Protein AF-A0A7J4BAK2-F1 (afdb_monomer_lite)

Secondary structure (DSSP, 8-state):
-------------------PPEEEEEEES---HHHHHHHHHHHHH-TTSEEEEEEES--HHIIIIIHHHHHHHHHHTT---EEESSHHHHHHHH--S-------------

Foldseek 3Di:
DDDDDDPPPPPPPPPPDDVADEAEAEAEQAADLVVLVVVLCVQVVPPVHHYAYEYENYDHCCVVPSVVVSCVVCVVVVHDYHYDHDPVVVCVVVVDPDDDDDDDPPPDDD

Structure (mmCIF, N/CA/C/O backbone):
data_AF-A0A7J4BAK2-F1
#
_entry.id   AF-A0A7J4BAK2-F1
#
loop_
_atom_site.group_PDB
_atom_site.id
_atom_site.type_symbol
_atom_site.label_atom_id
_atom_site.label_alt_id
_atom_site.label_comp_id
_atom_site.label_asym_id
_atom_site.label_entity_id
_atom_site.label_seq_id
_atom_site.pdbx_PDB_ins_code
_atom_site.Cartn_x
_atom_site.Cartn_y
_atom_site.Cartn_z
_atom_site.occupancy
_atom_site.B_iso_or_equiv
_atom_site.auth_seq_id
_atom_site.auth_comp_id
_atom_site.auth_asym_id
_atom_site.auth_atom_id
_atom_site.pdbx_PDB_model_num
ATOM 1 N N . MET A 1 1 ? -12.518 -10.119 53.251 1.00 50.38 1 MET A N 1
ATOM 2 C CA . MET A 1 1 ? -13.898 -9.736 52.878 1.00 50.38 1 MET A CA 1
ATOM 3 C C . MET A 1 1 ? -13.821 -8.403 52.162 1.00 50.38 1 MET A C 1
ATOM 5 O O . MET A 1 1 ? -13.182 -7.509 52.694 1.00 50.38 1 MET A O 1
ATOM 9 N N . GLY A 1 2 ? -14.392 -8.311 50.961 1.00 52.31 2 GLY A N 1
ATOM 10 C CA . GLY A 1 2 ? -14.325 -7.122 50.106 1.00 52.31 2 GLY A CA 1
ATOM 11 C C . GLY A 1 2 ? -13.610 -7.393 48.785 1.00 52.31 2 GLY A C 1
ATOM 12 O O . GLY A 1 2 ? -12.536 -6.858 48.543 1.00 52.31 2 GLY A O 1
ATOM 13 N N . GLN A 1 3 ? -14.184 -8.263 47.951 1.00 47.59 3 GLN A N 1
ATOM 14 C CA . GLN A 1 3 ? -13.831 -8.297 46.535 1.00 47.59 3 GLN A CA 1
ATOM 15 C C . GLN A 1 3 ? -14.390 -7.041 45.860 1.00 47.59 3 GLN A C 1
ATOM 17 O O . GLN A 1 3 ? -15.521 -6.635 46.123 1.00 47.59 3 GLN A O 1
ATOM 22 N N . SER A 1 4 ? -13.632 -6.473 44.935 1.00 52.47 4 SER A N 1
ATOM 23 C CA . SER A 1 4 ? -14.195 -5.790 43.773 1.00 52.47 4 SER A CA 1
ATOM 24 C C . SER A 1 4 ? -13.294 -6.138 42.591 1.00 52.47 4 SER A C 1
ATOM 26 O O . SER A 1 4 ? -12.147 -5.692 42.567 1.00 52.47 4 SER A O 1
ATOM 28 N N . PRO A 1 5 ? -13.734 -7.000 41.660 1.00 49.53 5 PRO A N 1
ATOM 29 C CA . PRO A 1 5 ? -12.967 -7.263 40.457 1.00 49.53 5 PRO A CA 1
ATOM 30 C C . PRO A 1 5 ? -13.054 -6.031 39.552 1.00 49.53 5 PRO A C 1
ATOM 32 O O . PRO A 1 5 ? -14.138 -5.544 39.234 1.00 49.53 5 PRO A O 1
ATOM 35 N N . VAL A 1 6 ? -11.895 -5.510 39.154 1.00 57.28 6 VAL A N 1
ATOM 36 C CA . VAL A 1 6 ? -11.795 -4.491 38.109 1.00 57.28 6 VAL A CA 1
ATOM 37 C C . VAL A 1 6 ? -12.178 -5.166 36.794 1.00 57.28 6 VAL A C 1
ATOM 39 O O . VAL A 1 6 ? -11.419 -5.963 36.241 1.00 57.28 6 VAL A O 1
ATOM 42 N N . ASN A 1 7 ? -13.393 -4.875 36.332 1.00 48.66 7 ASN A N 1
ATOM 43 C CA . ASN A 1 7 ? -13.917 -5.282 35.033 1.00 48.66 7 ASN A CA 1
ATOM 44 C C . ASN A 1 7 ? -12.928 -4.878 33.927 1.00 48.66 7 ASN A C 1
ATOM 46 O O . ASN A 1 7 ? -12.808 -3.703 33.590 1.00 48.66 7 ASN A O 1
ATOM 50 N N . THR A 1 8 ? -12.220 -5.858 33.366 1.00 56.50 8 THR A N 1
ATOM 51 C CA . THR A 1 8 ? -11.270 -5.670 32.253 1.00 56.50 8 THR A CA 1
ATOM 52 C C . THR A 1 8 ? -11.942 -5.909 30.886 1.00 56.50 8 THR A C 1
ATOM 54 O O . THR A 1 8 ? -11.302 -5.833 29.846 1.00 56.50 8 THR A O 1
ATOM 57 N N . GLU A 1 9 ? -13.261 -6.125 30.846 1.00 47.25 9 GLU A N 1
ATOM 58 C CA . GLU A 1 9 ? -14.005 -6.441 29.612 1.00 47.25 9 GLU A CA 1
ATOM 59 C C . GLU A 1 9 ? -14.647 -5.234 28.899 1.00 47.25 9 GLU A C 1
ATOM 61 O O . GLU A 1 9 ? -15.529 -5.395 28.062 1.00 47.25 9 GLU A O 1
ATOM 66 N N . GLN A 1 10 ? -14.197 -4.002 29.154 1.00 52.16 10 GLN A N 1
ATOM 67 C CA . GLN A 1 10 ? -14.706 -2.816 28.445 1.00 52.16 10 GLN A CA 1
ATOM 68 C C . GLN A 1 10 ? -13.595 -2.006 27.773 1.00 52.16 10 GLN A C 1
ATOM 70 O O . GLN A 1 10 ? -13.404 -0.822 28.028 1.00 52.16 10 GLN A O 1
ATOM 75 N N . THR A 1 11 ? -12.854 -2.625 26.853 1.00 44.62 11 THR A N 1
ATOM 76 C CA . THR A 1 11 ? -12.220 -1.900 25.732 1.00 44.62 11 THR A CA 1
ATOM 77 C C . THR A 1 11 ? -12.214 -2.772 24.477 1.00 44.62 11 THR A C 1
ATOM 79 O O . THR A 1 11 ? -11.204 -2.946 23.808 1.00 44.62 11 THR A O 1
ATOM 82 N N . LEU A 1 12 ? -13.373 -3.318 24.120 1.00 44.59 12 LEU A N 1
ATOM 83 C CA . LEU A 1 12 ? -13.663 -3.614 22.723 1.00 44.59 12 LEU A CA 1
ATOM 84 C C . LEU A 1 12 ? -14.775 -2.651 22.336 1.00 44.59 12 LEU A C 1
ATOM 86 O O . LEU A 1 12 ? -15.957 -2.937 22.495 1.00 44.59 12 LEU A O 1
ATOM 90 N N . ARG A 1 13 ? -14.372 -1.435 21.947 1.00 43.41 13 ARG A N 1
ATOM 91 C CA . ARG A 1 13 ? -15.301 -0.477 21.357 1.00 43.41 13 ARG A CA 1
ATOM 92 C C . ARG A 1 13 ? -15.976 -1.178 20.190 1.00 43.41 13 ARG A C 1
ATOM 94 O O . ARG A 1 13 ? -15.319 -1.558 19.220 1.00 43.41 13 ARG A O 1
ATOM 101 N N . THR A 1 14 ? -17.273 -1.368 20.360 1.00 40.94 14 THR A N 1
ATOM 102 C CA . THR A 1 14 ? -18.249 -1.608 19.317 1.00 40.94 14 THR A CA 1
ATOM 103 C C . THR A 1 14 ? -17.839 -0.811 18.082 1.00 40.94 14 THR A C 1
ATOM 105 O O . THR A 1 14 ? -17.717 0.414 18.113 1.00 40.94 14 THR A O 1
ATOM 108 N N . ARG A 1 15 ? -17.539 -1.518 16.989 1.00 50.00 15 ARG A N 1
ATOM 109 C CA . ARG A 1 15 ? -17.556 -0.922 15.653 1.00 50.00 15 ARG A CA 1
ATOM 110 C C . ARG A 1 15 ? -19.028 -0.686 15.334 1.00 50.00 15 ARG A C 1
ATOM 112 O O . ARG A 1 15 ? -19.655 -1.518 14.691 1.00 50.00 15 ARG A O 1
ATOM 119 N N . ASP A 1 16 ? -19.587 0.369 15.920 1.00 48.66 16 ASP A N 1
ATOM 120 C CA . ASP A 1 16 ? -20.949 0.800 15.642 1.00 48.66 16 ASP A CA 1
ATOM 121 C C . ASP A 1 16 ? -21.091 1.073 14.145 1.00 48.66 16 ASP A C 1
ATOM 123 O O . ASP A 1 16 ? -20.211 1.676 13.520 1.00 48.66 16 ASP A O 1
ATOM 127 N N . GLY A 1 17 ? -22.193 0.557 13.601 1.00 48.31 17 GLY A N 1
ATOM 128 C CA . GLY A 1 17 ? -22.602 0.662 12.210 1.00 48.31 17 GLY A CA 1
ATOM 129 C C . GLY A 1 17 ? -22.791 2.110 11.794 1.00 48.31 17 GLY A C 1
ATOM 130 O O . GLY A 1 17 ? -23.868 2.683 11.913 1.00 48.31 17 GLY A O 1
ATOM 131 N N . ASP A 1 18 ? -21.717 2.682 11.281 1.00 55.72 18 ASP A N 1
ATOM 132 C CA . ASP A 1 18 ? -21.783 3.807 10.375 1.00 55.72 18 ASP A CA 1
ATOM 133 C C . ASP A 1 18 ? -21.952 3.200 8.982 1.00 55.72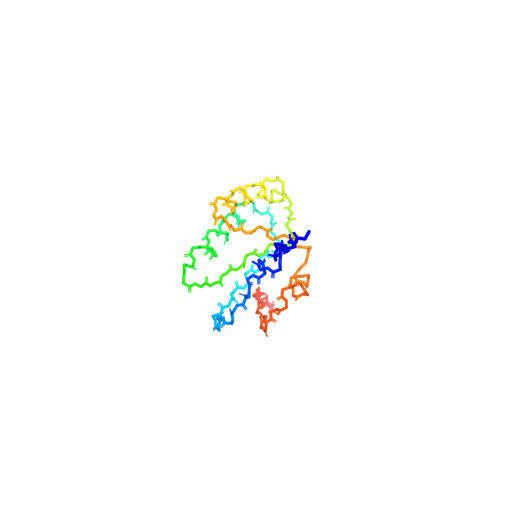 18 ASP A C 1
ATOM 135 O O . ASP A 1 18 ? -21.027 2.561 8.481 1.00 55.72 18 ASP A O 1
ATOM 139 N N . ASP A 1 19 ? -23.131 3.368 8.381 1.00 58.66 19 ASP A N 1
ATOM 140 C CA . ASP A 1 19 ? -23.457 2.997 6.990 1.00 58.66 19 ASP A CA 1
ATOM 141 C C . ASP A 1 19 ? -22.689 3.891 5.986 1.00 58.66 19 ASP A C 1
ATOM 143 O O . ASP A 1 19 ? -23.172 4.278 4.921 1.00 58.66 19 ASP A O 1
ATOM 147 N N . SER A 1 20 ? -21.482 4.311 6.371 1.00 71.00 20 SER A N 1
ATOM 148 C CA . SER A 1 20 ? -20.576 5.095 5.565 1.00 71.00 20 SER A CA 1
ATOM 149 C C . SER A 1 20 ? -19.791 4.157 4.669 1.00 71.00 20 SER A C 1
ATOM 151 O O . SER A 1 20 ? -19.133 3.213 5.105 1.00 71.00 20 SER A O 1
ATOM 153 N N . LEU A 1 21 ? -19.868 4.446 3.375 1.00 83.62 21 LEU A N 1
ATOM 154 C CA . LEU A 1 21 ? -19.127 3.732 2.350 1.00 83.62 21 LEU A CA 1
ATOM 155 C C . LEU A 1 21 ? -17.626 3.758 2.681 1.00 83.62 21 LEU A C 1
ATOM 157 O O . LEU A 1 21 ? -17.009 4.827 2.721 1.00 83.62 21 LEU A O 1
ATOM 161 N N . GLU A 1 22 ? -17.040 2.579 2.892 1.00 90.62 22 GLU A N 1
ATOM 162 C CA . GLU A 1 22 ? -15.593 2.406 2.994 1.00 90.62 22 GLU A CA 1
ATOM 163 C C . GLU A 1 22 ? -15.012 2.037 1.625 1.00 90.62 22 GLU A C 1
ATOM 165 O O . GLU A 1 22 ? -15.428 1.072 0.982 1.00 90.62 22 GLU A O 1
ATOM 170 N N . LEU A 1 23 ? -14.016 2.802 1.178 1.00 93.44 23 LEU A N 1
ATOM 171 C CA . LEU A 1 23 ? -13.286 2.535 -0.054 1.00 93.44 23 LEU A CA 1
ATOM 172 C C . LEU A 1 23 ? -11.938 1.872 0.241 1.00 93.44 23 LEU A C 1
ATOM 174 O O . LEU A 1 23 ? -11.013 2.502 0.756 1.00 93.44 23 LEU A O 1
ATOM 178 N N . ILE A 1 24 ? -11.791 0.619 -0.180 1.00 95.69 24 ILE A N 1
ATOM 179 C CA . ILE A 1 24 ? -10.512 -0.093 -0.143 1.00 95.69 24 ILE A CA 1
ATOM 180 C C . ILE A 1 24 ? -9.812 0.096 -1.491 1.00 95.69 24 ILE A C 1
ATOM 182 O O . ILE A 1 24 ? -10.224 -0.457 -2.510 1.00 95.69 24 ILE A O 1
ATOM 186 N N . VAL A 1 25 ? -8.733 0.875 -1.502 1.00 96.44 25 VAL A N 1
ATOM 187 C CA . VAL A 1 25 ? -7.917 1.110 -2.695 1.00 96.44 25 VAL A CA 1
ATOM 188 C C . VAL A 1 25 ? -6.770 0.112 -2.731 1.00 96.44 25 VAL A C 1
ATOM 190 O O . VAL A 1 25 ? -5.886 0.127 -1.875 1.00 96.44 25 VAL A O 1
ATOM 193 N N . VAL A 1 26 ? -6.770 -0.738 -3.758 1.00 97.69 26 VAL A N 1
ATOM 194 C CA . VAL A 1 26 ? -5.726 -1.741 -3.984 1.00 97.69 26 VAL A CA 1
ATOM 195 C C . VAL A 1 26 ? -4.865 -1.330 -5.167 1.00 97.69 26 VAL A C 1
ATOM 197 O O . VAL A 1 26 ? -5.353 -1.217 -6.290 1.00 97.69 26 VAL A O 1
ATOM 200 N N . VAL A 1 27 ? -3.565 -1.152 -4.937 1.00 97.19 27 VAL A N 1
ATOM 201 C CA . VAL A 1 27 ? -2.598 -0.864 -6.003 1.00 97.19 27 VAL A CA 1
ATOM 202 C C . VAL A 1 27 ? -1.682 -2.072 -6.168 1.00 97.19 27 VAL A C 1
ATOM 204 O O . VAL A 1 27 ? -0.950 -2.450 -5.252 1.00 97.19 27 VAL A O 1
ATOM 207 N N . SER A 1 28 ? -1.749 -2.713 -7.333 1.00 96.12 28 SER A N 1
ATOM 208 C CA . SER A 1 28 ? -1.027 -3.958 -7.606 1.00 96.12 28 SER A CA 1
ATOM 209 C C . SER A 1 28 ? 0.184 -3.742 -8.507 1.00 96.12 28 SER A C 1
ATOM 211 O O . SER A 1 28 ? 0.182 -2.854 -9.355 1.00 96.12 28 SER A O 1
ATOM 213 N N . ASN A 1 29 ? 1.185 -4.612 -8.360 1.00 95.69 29 ASN A N 1
ATOM 214 C CA . ASN A 1 29 ? 2.373 -4.681 -9.211 1.00 95.69 29 ASN A CA 1
ATOM 215 C C . ASN A 1 29 ? 3.197 -3.381 -9.219 1.00 95.69 29 ASN A C 1
ATOM 217 O O . ASN A 1 29 ? 3.571 -2.857 -10.270 1.00 95.69 29 ASN A O 1
ATOM 221 N N . VAL A 1 30 ? 3.454 -2.831 -8.031 1.00 96.81 30 VAL A N 1
ATOM 222 C CA . VAL A 1 30 ? 4.163 -1.555 -7.889 1.00 96.81 30 VAL A CA 1
ATOM 223 C C . VAL A 1 30 ? 5.672 -1.782 -7.859 1.00 96.81 30 VAL A C 1
ATOM 225 O O . VAL A 1 30 ? 6.191 -2.405 -6.937 1.00 96.81 30 VAL A O 1
ATOM 228 N N . SER A 1 31 ? 6.382 -1.234 -8.846 1.00 96.62 31 SER A N 1
ATOM 229 C CA . SER A 1 31 ? 7.852 -1.274 -8.936 1.00 96.62 31 SER A CA 1
ATOM 230 C C . SER A 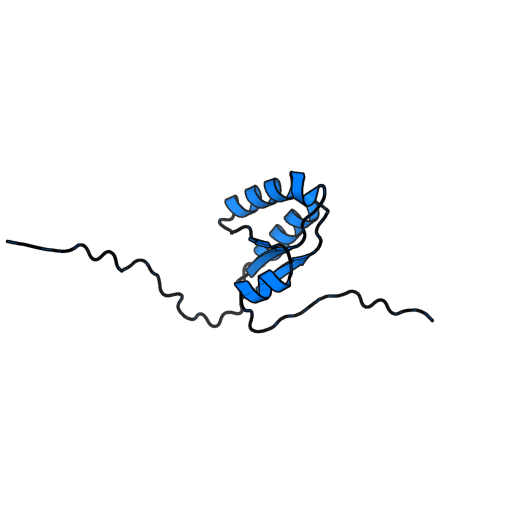1 31 ? 8.531 0.082 -8.687 1.00 96.62 31 SER A C 1
ATOM 232 O O . SER A 1 31 ? 9.735 0.137 -8.429 1.00 96.62 31 SER A O 1
ATOM 234 N N . SER A 1 32 ? 7.764 1.181 -8.705 1.00 97.19 32 SER A N 1
ATOM 235 C CA . SER A 1 32 ? 8.247 2.550 -8.472 1.00 97.19 32 SER A CA 1
ATOM 236 C C . SER A 1 32 ? 8.007 3.010 -7.022 1.00 97.19 32 SER A C 1
ATOM 238 O O . SER A 1 32 ? 6.850 3.036 -6.596 1.00 97.19 32 SER A O 1
ATOM 240 N N . PRO A 1 33 ? 9.049 3.435 -6.274 1.00 97.19 33 PRO A N 1
ATOM 241 C CA . PRO A 1 33 ? 8.897 4.021 -4.937 1.00 97.19 33 PRO A CA 1
ATOM 242 C C . PRO A 1 33 ? 7.927 5.204 -4.904 1.00 97.19 33 PRO A C 1
ATOM 244 O O . PRO A 1 33 ? 7.043 5.265 -4.051 1.00 97.19 33 PRO A O 1
ATOM 247 N N . GLN A 1 34 ? 8.041 6.100 -5.888 1.00 97.00 34 GLN A N 1
ATOM 248 C CA . GLN A 1 34 ? 7.226 7.309 -5.975 1.00 97.00 34 GLN A CA 1
ATOM 249 C C . GLN A 1 34 ? 5.730 6.980 -6.057 1.00 97.00 34 GLN A C 1
ATOM 251 O O . GLN A 1 34 ? 4.918 7.630 -5.404 1.00 97.00 34 GLN A O 1
ATOM 256 N N . ARG A 1 35 ? 5.363 5.912 -6.780 1.00 97.06 35 ARG A N 1
ATOM 257 C CA . ARG A 1 35 ? 3.965 5.474 -6.898 1.00 97.06 35 ARG A CA 1
ATOM 258 C C . ARG A 1 35 ? 3.353 5.095 -5.551 1.00 97.06 35 ARG A C 1
ATOM 260 O O . ARG A 1 35 ? 2.179 5.382 -5.349 1.00 97.06 35 ARG A O 1
ATOM 267 N N . LEU A 1 36 ? 4.115 4.505 -4.626 1.00 97.88 36 LEU A N 1
ATOM 268 C CA . LEU A 1 36 ? 3.605 4.195 -3.285 1.00 97.88 36 LEU A CA 1
ATOM 269 C C . LEU A 1 36 ? 3.219 5.478 -2.534 1.00 97.88 36 LEU A C 1
ATOM 271 O O . LEU A 1 36 ? 2.128 5.570 -1.973 1.00 97.88 36 LEU A O 1
ATOM 275 N N . ILE A 1 37 ? 4.093 6.487 -2.565 1.00 97.25 37 ILE A N 1
ATOM 276 C CA . ILE A 1 37 ? 3.868 7.778 -1.903 1.00 97.25 37 ILE A CA 1
ATOM 277 C C . ILE A 1 37 ? 2.718 8.552 -2.549 1.00 97.25 37 ILE A C 1
ATOM 279 O O . ILE A 1 37 ? 1.875 9.095 -1.836 1.00 97.25 37 ILE A O 1
ATOM 283 N N . ASP A 1 38 ? 2.667 8.603 -3.878 1.00 97.56 38 ASP A N 1
ATOM 284 C CA . ASP A 1 38 ? 1.636 9.350 -4.600 1.00 97.56 38 ASP A CA 1
ATOM 285 C C . ASP A 1 38 ? 0.244 8.773 -4.331 1.00 97.56 38 ASP A C 1
ATOM 287 O O . ASP A 1 38 ? -0.681 9.526 -4.029 1.00 97.56 38 ASP A O 1
ATOM 291 N N . PHE A 1 39 ? 0.095 7.443 -4.353 1.00 96.75 39 PHE A N 1
ATOM 292 C CA . PHE A 1 39 ? -1.177 6.805 -4.012 1.00 96.75 39 PHE A CA 1
ATOM 293 C C . PHE A 1 39 ? -1.531 6.966 -2.533 1.00 96.75 39 PHE A C 1
ATOM 295 O O . PHE A 1 39 ? -2.694 7.199 -2.224 1.00 96.75 39 PHE A O 1
ATOM 302 N N . ALA A 1 40 ? -0.557 6.919 -1.619 1.00 96.31 40 ALA A N 1
ATOM 303 C CA . ALA A 1 40 ? -0.808 7.205 -0.208 1.00 96.31 40 ALA A CA 1
ATOM 304 C C . ALA A 1 40 ? -1.365 8.619 0.001 1.00 96.31 40 ALA A C 1
ATOM 306 O O . ALA A 1 40 ? -2.369 8.791 0.690 1.00 96.31 40 ALA A O 1
ATOM 307 N N . LYS A 1 41 ? -0.759 9.623 -0.640 1.00 95.75 41 LYS A N 1
ATOM 308 C CA . LYS A 1 41 ? -1.244 11.009 -0.607 1.00 95.75 41 LYS A CA 1
ATOM 309 C C . LYS A 1 41 ? -2.616 11.157 -1.255 1.00 95.75 41 LYS A C 1
ATOM 311 O O . LYS A 1 41 ? -3.454 11.870 -0.719 1.00 95.75 41 LYS A O 1
ATOM 316 N N . LEU A 1 42 ? -2.841 10.497 -2.392 1.00 95.38 42 LEU A N 1
ATOM 317 C CA . LEU A 1 42 ? -4.112 10.550 -3.110 1.00 95.38 42 LEU A CA 1
ATOM 318 C C . LEU A 1 42 ? -5.239 9.982 -2.251 1.00 95.38 42 LEU A C 1
ATOM 320 O O . LEU A 1 42 ? -6.223 10.670 -2.014 1.00 95.38 42 LEU A O 1
ATOM 324 N N . VAL A 1 43 ? -5.081 8.752 -1.759 1.00 94.62 43 VAL A N 1
ATOM 325 C CA . VAL A 1 43 ? -6.128 8.032 -1.021 1.00 94.62 43 VAL A CA 1
ATOM 326 C C . VAL A 1 43 ? -6.459 8.747 0.282 1.00 94.62 43 VAL A C 1
ATOM 328 O O . VAL A 1 43 ? -7.620 9.044 0.545 1.00 94.62 43 VAL A O 1
ATOM 331 N N . TYR A 1 44 ? -5.439 9.099 1.066 1.00 93.12 44 TYR A N 1
ATOM 332 C CA . TYR A 1 44 ? -5.645 9.754 2.358 1.00 93.12 44 TYR A CA 1
ATOM 333 C C . TYR A 1 44 ? -5.849 11.272 2.261 1.00 93.12 44 TYR A C 1
ATOM 335 O O . TYR A 1 44 ? -6.139 11.908 3.272 1.00 93.12 44 TYR A O 1
ATOM 343 N N . GLY A 1 45 ? -5.744 11.853 1.063 1.00 91.38 45 GLY A N 1
ATOM 344 C CA . GLY A 1 45 ? -6.168 13.224 0.775 1.00 91.38 45 GLY A CA 1
ATOM 345 C C . GLY A 1 45 ? -7.682 13.364 0.585 1.00 91.38 45 GLY A C 1
ATOM 346 O O . GLY A 1 45 ? -8.204 14.475 0.654 1.00 91.38 45 GLY A O 1
ATOM 347 N N . LEU A 1 46 ? -8.406 12.256 0.381 1.00 86.81 46 LEU A N 1
ATOM 348 C CA . LEU A 1 46 ? -9.866 12.236 0.277 1.00 86.81 46 LEU A CA 1
ATOM 349 C C . LEU A 1 46 ? -10.493 12.341 1.679 1.00 86.81 46 LEU A C 1
ATOM 351 O O . LEU A 1 46 ? -10.913 11.346 2.263 1.00 86.81 46 LEU A O 1
ATOM 355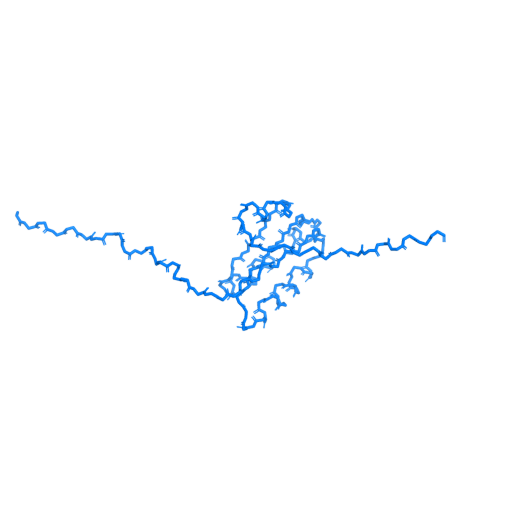 N N . SER A 1 47 ? -10.550 13.553 2.236 1.00 78.56 47 SER A N 1
ATOM 356 C CA . SER A 1 47 ? -10.957 13.804 3.632 1.00 78.56 47 SER A CA 1
ATOM 357 C C . SER A 1 47 ? -12.381 13.364 3.988 1.00 78.56 47 SER A C 1
ATOM 359 O O . SER A 1 47 ? -12.675 13.146 5.160 1.00 78.56 47 SER A O 1
ATOM 361 N N . ASN A 1 48 ? -13.264 13.243 2.995 1.00 82.56 48 ASN A N 1
ATOM 362 C CA . ASN A 1 48 ? -14.696 13.006 3.202 1.00 82.56 48 ASN A CA 1
ATOM 363 C C . ASN A 1 48 ? -15.096 11.534 3.034 1.00 82.56 48 ASN A C 1
ATOM 365 O O . ASN A 1 48 ? -16.280 11.219 3.098 1.00 82.56 48 ASN A O 1
ATOM 369 N N . LEU A 1 49 ? -14.134 10.642 2.782 1.00 82.75 49 LEU A N 1
ATOM 370 C CA . LEU A 1 49 ? -14.392 9.229 2.537 1.00 82.75 49 LEU A CA 1
ATOM 371 C C . LEU A 1 49 ? -13.517 8.375 3.450 1.00 82.75 49 LEU A C 1
ATOM 373 O O . LEU A 1 49 ? -12.301 8.566 3.529 1.00 82.75 49 LEU A O 1
ATOM 377 N N . ARG A 1 50 ? -14.126 7.396 4.122 1.00 89.44 50 ARG A N 1
ATOM 378 C CA . ARG A 1 50 ? -13.361 6.363 4.817 1.00 89.44 50 ARG A CA 1
ATOM 379 C C . ARG A 1 50 ? -12.623 5.537 3.779 1.00 89.44 50 ARG A C 1
ATOM 381 O O . ARG A 1 50 ? -13.240 4.946 2.900 1.00 89.44 50 ARG A O 1
ATOM 388 N N . SER A 1 51 ? -11.300 5.539 3.861 1.00 91.88 51 SER A N 1
ATOM 389 C CA . SER A 1 51 ? -10.459 4.862 2.889 1.00 91.88 51 SER A CA 1
ATOM 390 C C . SER A 1 51 ? -9.345 4.065 3.549 1.00 91.88 51 SER A C 1
ATOM 392 O O . SER A 1 51 ? -8.746 4.488 4.543 1.00 91.88 51 SER A O 1
ATOM 394 N N . SER A 1 52 ? -9.074 2.912 2.949 1.00 93.25 52 SER A N 1
ATOM 395 C CA . SER A 1 52 ? -8.012 1.982 3.314 1.00 93.25 52 SER A CA 1
ATOM 396 C C . SER A 1 52 ? -7.130 1.756 2.085 1.00 93.25 52 SER A C 1
ATOM 398 O O . SER A 1 52 ? -7.640 1.551 0.986 1.00 93.25 52 SER A O 1
ATOM 400 N N . LEU A 1 53 ? -5.806 1.811 2.244 1.00 96.69 53 LEU A N 1
ATOM 401 C CA . LEU A 1 53 ? -4.846 1.600 1.154 1.00 96.69 53 LEU A CA 1
ATOM 402 C C . LEU A 1 53 ? -4.091 0.287 1.337 1.00 96.69 53 LEU A C 1
ATOM 404 O O . LEU A 1 53 ? -3.465 0.062 2.373 1.00 96.69 53 LEU A O 1
ATOM 408 N N . VAL A 1 54 ? -4.102 -0.539 0.294 1.00 98.12 54 VAL A N 1
ATOM 409 C CA . VAL A 1 54 ? -3.401 -1.822 0.243 1.00 98.12 54 VAL A CA 1
ATOM 410 C C . VAL A 1 54 ? -2.504 -1.872 -0.988 1.00 98.12 54 VAL A C 1
ATOM 412 O O . VAL A 1 54 ? -2.947 -1.599 -2.105 1.00 98.12 54 VAL A O 1
ATOM 415 N N . PHE A 1 55 ? -1.246 -2.273 -0.809 1.00 98.25 55 PHE A N 1
ATOM 416 C CA . PHE A 1 55 ? -0.362 -2.580 -1.932 1.00 98.25 55 PHE A CA 1
ATOM 417 C C . PHE A 1 55 ? -0.184 -4.086 -2.084 1.00 98.25 55 PHE A C 1
ATOM 419 O O . PHE A 1 55 ? -0.012 -4.803 -1.098 1.00 98.25 55 PHE A O 1
ATOM 426 N N . THR A 1 56 ? -0.183 -4.561 -3.330 1.00 98.06 56 THR A N 1
ATOM 427 C CA . THR A 1 56 ? 0.083 -5.971 -3.645 1.00 98.06 56 THR A CA 1
ATOM 428 C C . THR A 1 56 ? 1.188 -6.124 -4.675 1.00 98.06 56 THR A C 1
ATOM 430 O O . THR A 1 56 ? 1.360 -5.260 -5.538 1.00 98.06 56 THR A O 1
ATOM 433 N N . ARG A 1 57 ? 1.940 -7.231 -4.603 1.00 96.94 57 ARG A N 1
ATOM 434 C CA . ARG A 1 57 ? 3.066 -7.524 -5.515 1.00 96.94 57 ARG A CA 1
ATOM 435 C C . ARG A 1 57 ? 4.044 -6.347 -5.661 1.00 96.94 57 ARG A C 1
ATOM 437 O O . ARG A 1 57 ? 4.374 -5.926 -6.769 1.00 96.94 57 ARG A O 1
ATOM 444 N N . VAL A 1 58 ? 4.473 -5.775 -4.537 1.00 98.00 58 VAL A N 1
ATOM 445 C CA . VAL A 1 58 ? 5.481 -4.704 -4.535 1.00 98.00 58 VAL A CA 1
ATOM 446 C C . VAL A 1 58 ? 6.853 -5.310 -4.829 1.00 98.00 58 VAL A C 1
ATOM 448 O O . VAL A 1 58 ? 7.231 -6.306 -4.218 1.00 98.00 58 VAL A O 1
ATOM 451 N N . SER A 1 59 ? 7.598 -4.734 -5.770 1.00 97.69 59 SER A N 1
ATOM 452 C CA . SER A 1 59 ? 8.858 -5.307 -6.262 1.00 97.69 59 SER A CA 1
ATOM 453 C C . SER A 1 59 ? 9.916 -4.243 -6.567 1.00 97.69 59 SER A C 1
ATOM 455 O O . SER A 1 59 ? 9.649 -3.041 -6.529 1.00 97.69 59 SER A O 1
ATOM 457 N N . GLY A 1 60 ? 11.147 -4.681 -6.848 1.00 97.06 60 GLY A N 1
ATOM 458 C CA . GLY A 1 60 ? 12.252 -3.803 -7.239 1.00 97.06 60 GLY A CA 1
ATOM 459 C C . GLY A 1 60 ? 12.535 -2.695 -6.221 1.00 97.06 60 GLY A C 1
ATOM 460 O O . GLY A 1 60 ? 12.503 -2.919 -5.009 1.00 97.06 60 GLY A O 1
ATOM 461 N N . MET A 1 61 ? 12.779 -1.480 -6.717 1.00 97.62 61 MET A N 1
ATOM 462 C CA . MET A 1 61 ? 13.061 -0.323 -5.864 1.00 97.62 61 MET A CA 1
ATOM 463 C C . MET A 1 61 ? 11.885 0.032 -4.952 1.00 97.62 61 MET A C 1
ATOM 465 O O . MET A 1 61 ? 12.108 0.452 -3.818 1.00 97.62 61 MET A O 1
ATOM 469 N N . ALA A 1 62 ? 10.636 -0.170 -5.393 1.00 97.94 62 ALA A N 1
ATOM 470 C CA . ALA A 1 62 ? 9.480 0.061 -4.530 1.00 97.94 62 ALA A CA 1
ATOM 471 C C . ALA A 1 62 ? 9.530 -0.802 -3.266 1.00 97.94 62 ALA A C 1
ATOM 473 O O . ALA A 1 62 ? 9.205 -0.306 -2.196 1.00 97.94 62 ALA A O 1
ATOM 474 N N . ALA A 1 63 ? 9.983 -2.054 -3.361 1.00 97.88 63 ALA A N 1
ATOM 475 C CA . ALA A 1 63 ? 10.136 -2.913 -2.190 1.00 97.88 63 ALA A CA 1
ATOM 476 C C . ALA A 1 63 ? 11.327 -2.490 -1.312 1.00 97.88 63 ALA A C 1
ATOM 478 O O . ALA A 1 63 ? 11.210 -2.469 -0.091 1.00 97.88 63 ALA A O 1
ATOM 479 N N . GLN A 1 64 ? 12.458 -2.136 -1.933 1.00 97.62 64 GLN A N 1
ATOM 480 C CA . GLN A 1 64 ? 13.711 -1.857 -1.222 1.00 97.62 64 GLN A CA 1
ATOM 481 C C . GLN A 1 64 ? 13.721 -0.497 -0.512 1.00 97.62 64 GLN A C 1
ATOM 483 O O . GLN A 1 64 ? 14.091 -0.421 0.657 1.00 97.62 64 GLN A O 1
ATOM 488 N N . SER A 1 65 ? 13.322 0.577 -1.199 1.00 97.31 65 SER A N 1
ATOM 489 C CA . SER A 1 65 ? 13.319 1.940 -0.646 1.00 97.31 65 SER A CA 1
ATOM 490 C C . SER A 1 65 ? 11.912 2.502 -0.459 1.00 97.31 65 SER A C 1
ATOM 492 O O . SER A 1 65 ? 11.641 3.179 0.533 1.00 97.31 65 SER A O 1
ATOM 494 N N . GLY A 1 66 ? 10.989 2.173 -1.364 1.00 97.88 66 GLY A N 1
ATOM 495 C CA . GLY A 1 66 ? 9.637 2.726 -1.351 1.00 97.88 66 GLY A CA 1
ATOM 496 C C . GLY A 1 66 ? 8.795 2.292 -0.150 1.00 97.88 66 GLY A C 1
ATOM 497 O O . GLY A 1 66 ? 8.135 3.129 0.461 1.00 97.88 66 GLY A O 1
ATOM 498 N N . VAL A 1 67 ? 8.834 1.010 0.229 1.00 98.19 67 VAL A N 1
ATOM 499 C CA . VAL A 1 67 ? 8.102 0.477 1.391 1.00 98.19 67 VAL A CA 1
ATOM 500 C C . VAL A 1 67 ? 8.534 1.171 2.691 1.00 98.19 67 VAL A C 1
ATOM 502 O O . VAL A 1 67 ? 7.661 1.678 3.400 1.00 98.19 67 VAL A O 1
ATOM 505 N N . PRO A 1 68 ? 9.840 1.286 3.011 1.00 98.06 68 PRO A N 1
ATOM 506 C CA . PRO A 1 68 ? 10.288 2.080 4.154 1.00 98.06 68 PRO A CA 1
ATOM 507 C C . PRO A 1 68 ? 9.821 3.543 4.120 1.00 98.06 68 PRO A C 1
ATOM 509 O O . PRO A 1 68 ? 9.445 4.102 5.152 1.00 98.06 68 PRO A O 1
ATOM 512 N N . GLU A 1 69 ? 9.844 4.188 2.952 1.00 97.81 69 GLU A N 1
ATOM 513 C CA . GLU A 1 69 ? 9.426 5.586 2.804 1.00 97.81 69 GLU A CA 1
ATOM 514 C C . GLU A 1 69 ? 7.927 5.783 3.029 1.00 97.81 69 GLU A C 1
ATOM 516 O O . GLU A 1 69 ? 7.537 6.636 3.833 1.00 97.81 69 GLU A O 1
ATOM 521 N N . VAL A 1 70 ? 7.088 4.975 2.378 1.00 98.00 70 VAL A N 1
ATOM 522 C CA . VAL A 1 70 ? 5.633 5.058 2.545 1.00 98.00 70 VAL A CA 1
ATOM 523 C C . VAL A 1 70 ? 5.217 4.645 3.952 1.00 98.00 70 VAL A C 1
ATOM 525 O O . VAL A 1 70 ? 4.338 5.279 4.525 1.00 98.00 70 VAL A O 1
ATOM 528 N N . SER A 1 71 ? 5.903 3.677 4.566 1.00 98.00 71 SER A N 1
ATOM 529 C CA . SER A 1 71 ? 5.679 3.297 5.965 1.00 98.00 71 SER A CA 1
ATOM 530 C C . SER A 1 71 ? 5.878 4.485 6.911 1.00 98.00 71 SER A C 1
ATOM 532 O O . SER A 1 71 ? 4.981 4.820 7.685 1.00 98.00 71 SER A O 1
ATOM 534 N N . LYS A 1 72 ? 7.001 5.212 6.784 1.00 98.00 72 LYS A N 1
ATOM 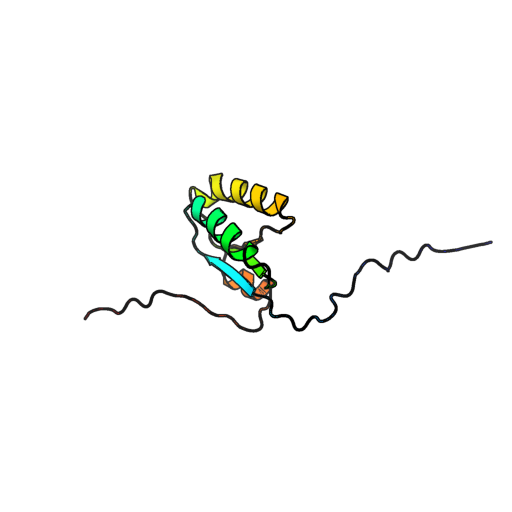535 C CA . LYS A 1 72 ? 7.257 6.436 7.568 1.00 98.00 72 LYS A CA 1
ATOM 536 C C . LYS A 1 72 ? 6.183 7.501 7.347 1.00 98.00 72 LYS A C 1
ATOM 538 O O . LYS A 1 72 ? 5.793 8.183 8.293 1.00 98.00 72 LYS A O 1
ATOM 543 N N . TYR A 1 73 ? 5.731 7.669 6.105 1.00 97.56 73 TYR A N 1
ATOM 544 C CA . TYR A 1 73 ? 4.675 8.622 5.770 1.00 97.56 73 TYR A CA 1
ATOM 545 C C . TYR A 1 73 ? 3.341 8.250 6.434 1.00 97.56 73 TYR A C 1
ATOM 547 O O . TYR A 1 73 ? 2.758 9.081 7.128 1.00 97.56 73 TYR A O 1
ATOM 555 N N . LEU A 1 74 ? 2.892 7.000 6.293 1.00 96.75 74 LEU A N 1
ATOM 556 C CA . LEU A 1 74 ? 1.626 6.522 6.857 1.00 96.75 74 LEU A CA 1
ATOM 557 C C . LEU A 1 74 ? 1.632 6.500 8.385 1.00 96.75 74 LEU A C 1
ATOM 559 O O . LEU A 1 74 ? 0.642 6.890 9.002 1.00 96.75 74 LEU A O 1
ATOM 563 N N . TYR A 1 75 ? 2.769 6.155 8.992 1.00 97.44 75 TYR A N 1
ATOM 564 C CA . TYR A 1 75 ? 2.947 6.214 10.439 1.00 97.44 75 TYR A CA 1
ATOM 565 C C . TYR A 1 75 ? 2.677 7.622 10.989 1.00 97.44 75 TYR A C 1
ATOM 567 O O . TYR A 1 75 ? 1.947 7.778 11.964 1.00 97.44 75 TYR A O 1
ATOM 575 N N . ARG A 1 76 ? 3.191 8.669 10.323 1.00 96.75 76 ARG A N 1
ATOM 576 C CA . ARG A 1 76 ? 2.939 10.071 10.715 1.00 96.75 76 ARG A CA 1
ATOM 577 C C . ARG A 1 76 ? 1.471 10.477 10.591 1.00 96.75 76 ARG A C 1
ATOM 579 O O . ARG A 1 76 ? 1.040 11.376 11.302 1.00 96.75 76 ARG A O 1
ATOM 586 N N . LEU A 1 77 ? 0.718 9.832 9.704 1.00 94.19 77 LEU A N 1
ATOM 587 C CA . LEU A 1 77 ? -0.717 10.060 9.529 1.00 94.19 77 LEU A CA 1
ATOM 588 C C . LEU A 1 77 ? -1.587 9.214 10.471 1.00 94.19 77 LEU A C 1
ATOM 590 O O . LEU A 1 77 ? -2.811 9.324 10.418 1.00 94.19 77 LEU A O 1
ATOM 594 N N . GLY A 1 78 ? -0.992 8.338 11.287 1.00 94.62 78 GLY A N 1
ATOM 595 C CA . GLY A 1 78 ? -1.743 7.369 12.086 1.00 94.62 78 GLY A CA 1
ATOM 596 C C . GLY A 1 78 ? -2.524 6.370 11.225 1.00 94.62 78 GLY A C 1
ATOM 597 O O . GLY A 1 78 ? -3.590 5.907 11.628 1.00 94.62 78 GLY A O 1
ATOM 598 N N . LYS A 1 79 ? -2.032 6.071 10.015 1.00 94.44 79 LYS A N 1
ATOM 599 C CA . LYS A 1 79 ? -2.650 5.127 9.077 1.00 94.44 79 LYS A CA 1
ATOM 600 C C . LYS A 1 79 ? -1.846 3.826 9.014 1.00 94.44 79 LYS A C 1
ATOM 602 O O . LYS A 1 79 ? -0.615 3.875 9.044 1.00 94.44 79 LYS A O 1
ATOM 607 N N . PRO A 1 80 ? -2.508 2.662 8.904 1.00 93.69 80 PRO A N 1
ATOM 608 C CA . PRO A 1 80 ? -1.808 1.397 8.738 1.00 93.69 80 PRO A CA 1
ATOM 609 C C . PRO A 1 80 ? -1.207 1.282 7.331 1.00 93.69 80 PRO A C 1
ATOM 611 O O . PRO A 1 80 ? -1.762 1.789 6.354 1.00 93.69 80 PRO A O 1
ATOM 614 N N . LEU A 1 81 ? -0.089 0.564 7.229 1.00 95.06 81 LEU A N 1
ATOM 615 C CA . LEU A 1 81 ? 0.443 0.069 5.962 1.00 95.06 81 LEU A CA 1
ATOM 616 C C . LEU A 1 81 ? 0.012 -1.392 5.789 1.00 95.06 81 LEU A C 1
ATOM 618 O O . LEU A 1 81 ? 0.456 -2.247 6.553 1.00 95.06 81 LEU A O 1
ATOM 622 N N . LEU A 1 82 ? -0.812 -1.682 4.779 1.00 97.12 82 LEU A N 1
ATOM 623 C CA . LEU A 1 82 ? -1.146 -3.052 4.384 1.00 97.12 82 LEU A CA 1
ATOM 624 C C . LEU A 1 82 ? -0.386 -3.442 3.111 1.00 97.12 82 LEU A C 1
ATOM 626 O O . LEU A 1 82 ? -0.557 -2.832 2.053 1.00 97.12 82 LEU A O 1
ATOM 630 N N . LEU A 1 83 ? 0.435 -4.487 3.225 1.00 97.44 83 LEU A N 1
ATOM 631 C CA . LEU A 1 83 ? 1.133 -5.136 2.117 1.00 97.44 83 LEU A CA 1
ATOM 632 C C . LEU A 1 83 ? 0.678 -6.588 2.049 1.00 97.44 83 LEU A C 1
ATOM 634 O O . LEU A 1 83 ? 0.838 -7.318 3.025 1.00 97.44 83 LEU A O 1
ATOM 638 N N . LEU A 1 84 ? 0.129 -7.004 0.910 1.00 97.88 84 LEU A N 1
ATOM 639 C CA . LEU A 1 84 ? -0.340 -8.374 0.709 1.00 97.88 84 LEU A CA 1
ATOM 640 C C . LEU A 1 84 ? 0.264 -8.995 -0.562 1.00 97.88 84 LEU A C 1
ATOM 642 O O . LEU A 1 84 ? 0.622 -8.267 -1.492 1.00 97.88 84 LEU A O 1
ATOM 646 N N . PRO A 1 85 ? 0.421 -10.329 -0.633 1.00 96.25 85 PRO A N 1
ATOM 647 C CA . PRO A 1 85 ? 1.042 -10.975 -1.788 1.00 96.25 85 PRO A CA 1
ATOM 648 C C . PRO A 1 85 ? 0.250 -10.774 -3.083 1.00 96.25 85 PRO A C 1
ATOM 650 O O . PRO A 1 85 ? 0.845 -10.497 -4.124 1.00 96.25 85 PRO A O 1
ATOM 653 N N . SER A 1 86 ? -1.080 -10.854 -3.028 1.00 96.75 86 SER A N 1
ATOM 654 C CA . SER A 1 86 ? -1.961 -10.790 -4.193 1.00 96.75 86 SER A CA 1
ATOM 655 C C . SER A 1 86 ? -3.257 -10.014 -3.914 1.00 96.75 86 SER A C 1
ATOM 657 O O . SER A 1 86 ? -3.632 -9.823 -2.758 1.00 96.75 86 SER A O 1
ATOM 659 N N . PRO A 1 87 ? -3.978 -9.568 -4.961 1.00 95.56 87 PRO A N 1
ATOM 660 C CA . PRO A 1 87 ? -5.319 -9.006 -4.806 1.00 95.56 87 PRO A CA 1
ATOM 661 C C . PRO A 1 87 ? -6.327 -9.973 -4.167 1.00 95.56 87 PRO A C 1
ATOM 663 O O . PRO A 1 87 ? -7.226 -9.513 -3.471 1.00 95.56 87 PRO A O 1
ATOM 666 N N . GLN A 1 88 ? -6.169 -11.288 -4.368 1.00 96.56 88 GLN A N 1
ATOM 667 C CA . GLN A 1 88 ? -7.053 -12.292 -3.768 1.00 96.56 88 GLN A CA 1
ATOM 668 C C . GLN A 1 88 ? -6.945 -12.282 -2.240 1.00 96.56 88 GLN A C 1
ATOM 670 O O . GLN A 1 88 ? -7.966 -12.254 -1.562 1.00 96.56 88 GLN A O 1
ATOM 675 N N . ASP A 1 89 ? -5.728 -12.155 -1.704 1.00 97.69 89 ASP A N 1
ATOM 676 C CA . ASP A 1 89 ? -5.506 -12.051 -0.255 1.00 97.69 89 ASP A CA 1
ATOM 677 C C . ASP A 1 89 ? -6.222 -10.832 0.349 1.00 97.69 89 ASP A C 1
ATOM 679 O O . ASP A 1 89 ? -6.653 -10.859 1.499 1.00 97.69 89 ASP A O 1
ATOM 683 N N . VAL A 1 90 ? -6.365 -9.749 -0.426 1.00 96.88 90 VAL A N 1
ATOM 684 C CA . VAL A 1 90 ? -7.109 -8.557 0.007 1.00 96.88 90 VAL A CA 1
ATOM 685 C C . VAL A 1 90 ? -8.597 -8.864 0.126 1.00 96.88 90 VAL A C 1
ATOM 687 O O . VAL A 1 90 ? -9.224 -8.470 1.107 1.00 96.88 90 VAL A O 1
ATOM 690 N N . ILE A 1 91 ? -9.155 -9.562 -0.865 1.00 97.19 91 ILE A N 1
ATOM 691 C CA . ILE A 1 91 ? -10.569 -9.952 -0.895 1.00 97.19 91 ILE A CA 1
ATOM 692 C C . ILE A 1 91 ? -10.869 -10.891 0.275 1.00 97.19 91 ILE A C 1
ATOM 694 O O . ILE A 1 91 ? -11.840 -10.676 0.996 1.00 97.19 91 ILE A O 1
ATOM 698 N N . ASP A 1 92 ? -10.005 -11.875 0.506 1.00 97.25 92 ASP A N 1
ATOM 699 C CA . ASP A 1 92 ? -10.192 -12.875 1.557 1.00 97.25 92 ASP A CA 1
ATOM 700 C C . ASP A 1 92 ? -10.075 -12.262 2.961 1.00 97.25 92 ASP A C 1
ATOM 702 O O . ASP A 1 92 ? -10.838 -12.614 3.868 1.00 97.25 92 ASP A O 1
ATOM 706 N N . LEU A 1 93 ? -9.143 -11.316 3.139 1.00 96.75 93 LEU A N 1
ATOM 707 C CA . LEU A 1 93 ? -8.898 -10.656 4.419 1.00 96.75 93 LEU A CA 1
ATOM 708 C C . LEU A 1 93 ? -9.939 -9.578 4.743 1.00 96.75 93 LEU A C 1
ATOM 710 O O . LEU A 1 93 ? -10.426 -9.522 5.871 1.00 96.75 93 LEU A O 1
ATOM 714 N N . LEU A 1 94 ? -10.242 -8.698 3.784 1.00 95.19 94 LEU A N 1
ATOM 715 C CA . LEU A 1 94 ? -11.070 -7.508 4.015 1.00 95.19 94 LEU A CA 1
ATOM 716 C C . LEU A 1 94 ? -12.543 -7.709 3.653 1.00 95.19 94 LEU A C 1
ATOM 718 O O . LEU A 1 94 ? -13.365 -6.902 4.073 1.00 95.19 94 LEU A O 1
ATOM 722 N N . LYS A 1 95 ? -12.880 -8.777 2.918 1.00 95.44 95 LYS A N 1
ATOM 723 C CA . LYS A 1 95 ? -14.253 -9.184 2.574 1.00 95.44 95 LYS A CA 1
ATOM 724 C C . LYS A 1 95 ? -15.141 -8.024 2.077 1.00 95.44 95 LYS A C 1
ATOM 726 O O . LYS A 1 95 ? -16.193 -7.782 2.665 1.00 95.44 95 LYS A O 1
ATOM 731 N N . PRO A 1 96 ? -14.738 -7.297 1.018 1.00 95.25 96 PRO A N 1
ATOM 732 C CA . PRO A 1 96 ? -15.518 -6.175 0.500 1.00 95.25 96 PRO A CA 1
ATOM 733 C C . PRO A 1 96 ? -16.855 -6.626 -0.110 1.00 95.25 96 PRO A C 1
ATOM 735 O O . PRO A 1 96 ? -16.923 -7.662 -0.771 1.00 95.25 96 PRO A O 1
ATOM 738 N N . ASP A 1 97 ? -17.895 -5.794 0.006 1.00 95.25 97 ASP A N 1
ATOM 739 C CA . ASP A 1 97 ? -19.220 -6.071 -0.576 1.00 95.25 97 ASP A CA 1
ATOM 740 C C . ASP A 1 97 ? -19.238 -6.006 -2.108 1.00 95.25 97 ASP A C 1
ATOM 742 O O . ASP A 1 97 ? -20.065 -6.640 -2.775 1.00 95.25 97 ASP A O 1
ATOM 746 N N . ARG A 1 98 ? -18.364 -5.174 -2.683 1.00 95.12 98 ARG A N 1
ATOM 747 C CA . ARG A 1 98 ? -18.256 -4.920 -4.122 1.00 95.12 98 ARG A CA 1
ATOM 748 C C . ARG A 1 98 ? -16.794 -4.766 -4.509 1.00 95.12 98 ARG A C 1
ATOM 750 O O . ARG A 1 98 ? -16.027 -4.093 -3.827 1.00 95.12 98 ARG A O 1
ATOM 757 N N . ILE A 1 99 ? -16.426 -5.368 -5.635 1.00 95.62 99 ILE A N 1
ATOM 758 C CA . ILE A 1 99 ? -15.060 -5.355 -6.159 1.00 95.62 99 ILE A CA 1
ATOM 759 C C . ILE A 1 99 ? -15.100 -4.757 -7.560 1.00 95.62 99 ILE A C 1
ATOM 761 O O . ILE A 1 99 ? -15.839 -5.236 -8.420 1.00 95.62 99 ILE A O 1
ATOM 765 N N . LEU A 1 100 ? -14.293 -3.720 -7.790 1.00 95.50 100 LEU A N 1
ATOM 766 C CA . LEU A 1 100 ? -14.117 -3.104 -9.100 1.00 95.50 100 LEU A CA 1
ATOM 767 C C . LEU A 1 100 ? -12.655 -3.235 -9.526 1.00 95.50 100 LEU A C 1
ATOM 769 O O . LEU A 1 100 ? -11.753 -2.803 -8.811 1.00 95.50 100 LEU A O 1
ATOM 773 N N . VAL A 1 101 ? -12.422 -3.827 -10.697 1.00 93.31 101 VAL A N 1
ATOM 774 C CA . VAL A 1 101 ? -11.077 -4.002 -11.255 1.00 93.31 101 VAL A CA 1
ATOM 775 C C . VAL A 1 101 ? -10.903 -3.059 -12.436 1.00 93.31 101 VAL A C 1
ATOM 777 O O . VAL A 1 101 ? -11.641 -3.131 -13.415 1.00 93.31 101 VAL A O 1
ATOM 780 N N . LEU A 1 102 ? -9.901 -2.186 -12.349 1.00 90.62 102 LEU A N 1
ATOM 781 C CA . LEU A 1 102 ? -9.499 -1.316 -13.448 1.00 90.62 102 LEU A CA 1
ATOM 782 C C . LEU A 1 102 ? -8.364 -1.988 -14.219 1.00 90.62 102 LEU A C 1
ATOM 784 O O . LEU A 1 102 ? -7.219 -2.012 -13.768 1.00 90.62 102 LEU A O 1
ATOM 788 N N . ALA A 1 103 ? -8.694 -2.538 -15.382 1.00 84.94 103 ALA A N 1
ATOM 789 C CA . ALA A 1 103 ? -7.727 -3.083 -16.321 1.00 84.94 103 ALA A CA 1
ATOM 790 C C . ALA A 1 103 ? -7.735 -2.247 -17.599 1.00 84.94 103 ALA A C 1
ATOM 792 O O . ALA A 1 103 ? -8.783 -1.796 -18.066 1.00 84.94 103 ALA A O 1
ATOM 793 N N . LYS A 1 104 ? -6.556 -2.055 -18.191 1.00 85.50 104 LYS A N 1
ATOM 794 C CA . LYS A 1 104 ? -6.483 -1.545 -19.555 1.00 85.50 104 LYS A CA 1
ATOM 795 C C . LYS A 1 104 ? -7.085 -2.618 -20.462 1.00 85.50 104 LYS A C 1
ATOM 797 O O . LYS A 1 104 ? -6.610 -3.747 -20.468 1.00 85.50 104 LYS A O 1
ATOM 802 N N . THR A 1 105 ? -8.133 -2.275 -21.204 1.00 77.06 105 THR A N 1
ATOM 803 C CA . THR A 1 105 ? -8.567 -3.122 -22.316 1.00 77.06 105 THR A CA 1
ATOM 804 C C . THR A 1 105 ? -7.552 -2.922 -23.430 1.00 77.06 105 THR A C 1
ATOM 806 O O . THR A 1 105 ? -7.490 -1.845 -24.026 1.00 77.06 105 THR A O 1
ATOM 809 N N . ASP A 1 106 ? -6.710 -3.919 -23.680 1.00 65.94 106 ASP A N 1
ATOM 810 C CA . ASP A 1 106 ? -5.980 -3.969 -24.939 1.00 65.94 106 ASP A CA 1
ATOM 811 C C . ASP A 1 106 ? -7.006 -4.302 -26.025 1.00 65.94 106 ASP A C 1
ATOM 813 O O . ASP A 1 106 ? -7.418 -5.446 -26.197 1.00 65.94 106 ASP A O 1
ATOM 817 N N . VAL A 1 107 ? -7.486 -3.271 -26.722 1.00 57.19 107 VAL A N 1
ATOM 818 C CA . VAL A 1 107 ? -8.190 -3.472 -27.987 1.00 57.19 107 VAL A CA 1
ATOM 819 C C . VAL A 1 107 ? -7.126 -3.976 -28.956 1.00 57.19 107 VAL A C 1
ATOM 821 O O . VAL A 1 107 ? -6.317 -3.187 -29.449 1.00 57.19 107 VAL A O 1
ATOM 824 N N . SER A 1 108 ? -7.067 -5.295 -29.149 1.00 45.94 108 SER A N 1
ATOM 825 C CA . SER A 1 108 ? -6.288 -5.897 -30.229 1.00 45.94 108 SER A CA 1
ATOM 826 C C . SER A 1 108 ? -6.732 -5.234 -31.529 1.00 45.94 108 SER A C 1
ATOM 828 O O . SER A 1 108 ? -7.906 -5.307 -31.888 1.00 45.94 108 SER A O 1
ATOM 830 N N . LYS A 1 109 ? -5.826 -4.508 -32.187 1.00 50.00 109 LYS A N 1
ATOM 831 C CA . LYS A 1 109 ? -6.011 -4.139 -33.588 1.00 50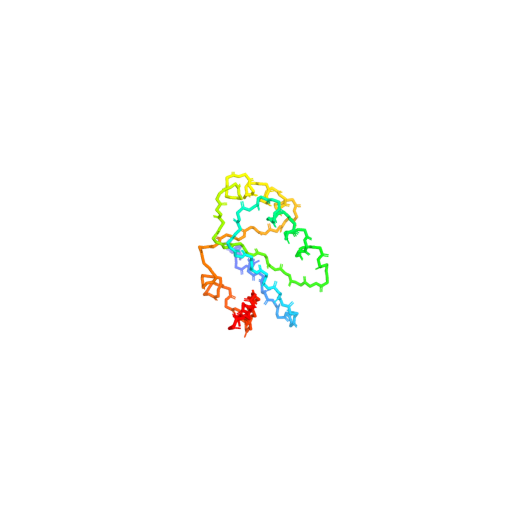.00 109 LYS A CA 1
ATOM 832 C C . LYS A 1 109 ? -5.633 -5.374 -34.393 1.00 50.00 109 LYS A C 1
ATOM 834 O O . LYS A 1 109 ? -4.441 -5.646 -34.530 1.00 50.00 109 LYS A O 1
ATOM 839 N N . ASP A 1 110 ? -6.650 -6.118 -34.814 1.00 43.62 110 ASP A N 1
ATOM 840 C CA . ASP A 1 110 ? -6.554 -6.997 -35.983 1.00 43.62 110 ASP A CA 1
ATOM 841 C C . ASP A 1 110 ? -6.195 -6.179 -37.238 1.00 43.62 110 ASP A C 1
ATOM 843 O O . ASP A 1 110 ? -6.603 -4.989 -37.314 1.00 43.62 110 ASP A O 1
#

pLDDT: mean 85.0, std 18.97, range [40.94, 98.25]

Radius o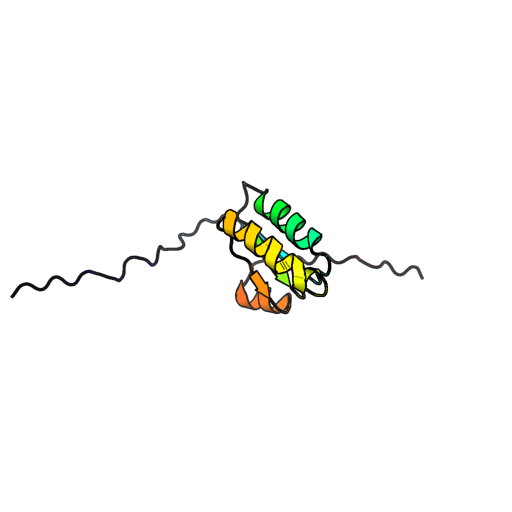f gyration: 19.23 Å; chains: 1; bounding box: 37×27×89 Å

Sequence (110 aa):
MGQSPVNTEQTLRTRDGDDSLELIVVVSNVSSPQRLIDFAKLVYGLSNLRSSLVFTRVSGMAAQSGVPEVSKYLYRLGKPLLLLPSPQDVIDLLKPDRILVLAKTDVSKD